Protein AF-A0A550D2B6-F1 (afdb_monomer)

Sequence (80 aa):
MGNKIVIASWGDPSAWRKVKYFGEQTDKEPVESISSLKLISEMFSDIEKFYIFVQDSLAQNLRYTKTLSRVPKMKNYTLV

Radius of gyration: 19.21 Å; Cα contacts (8 Å, |Δi|>4): 70; chains: 1; bounding box: 53×30×49 Å

pLDDT: mean 78.58, std 20.51, range [31.42, 96.94]

Nearest PDB structures (foldseek):
  8a9o-assembly1_A  TM=3.302E-01  e=9.769E+00  Acinetobacter baumannii

Secondary structure (DSSP, 8-state):
-PPEEEEEEE--GGG---EEE--S-TTSPPEEESSTHHHHHHH-TTEEEEEEEE-THHHHHHHHHHHHTTS---------

Solvent-accessible surface area (backbone atoms only — not comparable to full-atom values): 5368 Å² total; per-residue (Å²): 135,77,77,36,74,47,78,48,78,45,77,71,70,88,78,53,59,77,42,75,44,77,64,94,57,78,89,56,82,62,42,75,35,68,48,69,64,60,52,52,57,74,74,40,91,53,60,74,48,79,48,77,47,67,58,76,70,57,64,52,59,63,54,52,58,67,48,58,77,70,52,76,89,75,80,88,81,86,84,131

Structure (mmCIF, N/CA/C/O backbone):
data_AF-A0A550D2B6-F1
#
_entry.id   AF-A0A550D2B6-F1
#
loop_
_atom_site.group_PDB
_atom_site.id
_atom_site.type_symbol
_atom_site.label_atom_id
_atom_site.label_alt_id
_atom_site.label_comp_id
_atom_site.label_asym_id
_atom_site.label_entity_id
_atom_site.label_seq_id
_atom_site.pdbx_PDB_ins_code
_atom_site.Cartn_x
_atom_site.Cartn_y
_atom_site.Cartn_z
_atom_site.occupancy
_atom_site.B_iso_or_equiv
_atom_site.auth_seq_id
_atom_site.auth_comp_id
_atom_site.auth_asym_id
_atom_site.auth_atom_id
_atom_site.pdbx_PDB_model_num
ATOM 1 N N . MET A 1 1 ? -21.334 -0.712 11.917 1.00 55.94 1 MET A N 1
ATOM 2 C CA . MET A 1 1 ? -20.091 -0.227 11.280 1.00 55.94 1 MET A CA 1
ATOM 3 C C . MET A 1 1 ? -19.873 -1.098 10.060 1.00 55.94 1 MET A C 1
ATOM 5 O O . MET A 1 1 ? -19.942 -2.309 10.206 1.00 55.94 1 MET A O 1
ATOM 9 N N . GLY A 1 2 ? -19.801 -0.505 8.868 1.00 71.56 2 GLY A N 1
ATOM 10 C CA . GLY A 1 2 ? -19.657 -1.266 7.625 1.00 71.56 2 GLY A CA 1
ATOM 11 C C . GLY A 1 2 ? -18.193 -1.599 7.374 1.00 71.56 2 GLY A C 1
ATOM 12 O O . GLY A 1 2 ? -17.344 -0.731 7.565 1.00 71.56 2 GLY A O 1
ATOM 13 N N . ASN A 1 3 ? -17.913 -2.830 6.954 1.00 88.50 3 ASN A N 1
ATOM 14 C CA . ASN A 1 3 ? -16.570 -3.259 6.579 1.00 88.50 3 ASN A CA 1
ATOM 15 C C . ASN A 1 3 ? -16.011 -2.336 5.489 1.00 88.50 3 ASN A C 1
ATOM 17 O O . ASN A 1 3 ? -16.651 -2.126 4.455 1.00 88.50 3 ASN A O 1
ATOM 21 N N . LYS A 1 4 ? -14.823 -1.771 5.720 1.00 92.88 4 LYS A N 1
ATOM 22 C CA . LYS A 1 4 ? -14.162 -0.899 4.748 1.00 92.88 4 LYS A CA 1
ATOM 23 C C . LYS A 1 4 ? -13.310 -1.723 3.793 1.00 92.88 4 LYS A C 1
ATOM 25 O O . LYS A 1 4 ? -12.607 -2.650 4.193 1.00 92.88 4 LYS A O 1
ATOM 30 N N . ILE A 1 5 ? -13.328 -1.337 2.525 1.00 96.00 5 ILE A N 1
ATOM 31 C CA . ILE A 1 5 ? -12.418 -1.852 1.504 1.00 96.00 5 ILE A CA 1
ATOM 32 C C . ILE A 1 5 ? -11.511 -0.704 1.080 1.00 96.00 5 ILE A C 1
ATOM 34 O O . ILE A 1 5 ? -11.987 0.397 0.809 1.00 96.00 5 ILE A O 1
ATOM 38 N N . VAL A 1 6 ? -10.208 -0.969 1.005 1.00 96.06 6 VAL A N 1
ATOM 39 C CA . VAL A 1 6 ? -9.223 -0.007 0.506 1.00 96.06 6 VAL A CA 1
ATOM 40 C C . VAL A 1 6 ? -8.792 -0.420 -0.889 1.00 96.06 6 VAL A C 1
ATOM 42 O O . VAL A 1 6 ? -8.386 -1.559 -1.117 1.00 96.06 6 VAL A O 1
ATOM 45 N N . ILE A 1 7 ? -8.860 0.527 -1.817 1.00 96.69 7 ILE A N 1
ATOM 46 C CA . ILE A 1 7 ? -8.418 0.352 -3.194 1.00 96.69 7 ILE A CA 1
ATOM 47 C C . ILE A 1 7 ? -7.281 1.335 -3.453 1.00 96.69 7 ILE A C 1
ATOM 49 O O . ILE A 1 7 ? -7.438 2.533 -3.230 1.00 96.69 7 ILE A O 1
ATOM 53 N N . ALA A 1 8 ? -6.141 0.833 -3.924 1.00 95.31 8 ALA A N 1
ATOM 54 C CA . ALA A 1 8 ? -4.978 1.648 -4.250 1.00 95.31 8 ALA A CA 1
ATOM 55 C C . ALA A 1 8 ? -4.428 1.308 -5.636 1.00 95.31 8 ALA A C 1
ATOM 57 O O . ALA A 1 8 ? -4.480 0.161 -6.074 1.00 95.31 8 ALA A O 1
ATOM 58 N N . SER A 1 9 ? -3.863 2.312 -6.304 1.00 94.94 9 SER A N 1
ATOM 59 C CA . SER A 1 9 ? -3.070 2.141 -7.521 1.00 94.94 9 SER A CA 1
ATOM 60 C C . SER A 1 9 ? -1.598 2.333 -7.182 1.00 94.94 9 SER A C 1
ATOM 62 O O . SER A 1 9 ? -1.232 3.319 -6.539 1.00 94.94 9 SER A O 1
ATOM 64 N N . TRP A 1 10 ? -0.762 1.376 -7.571 1.00 93.94 10 TRP A N 1
ATOM 65 C CA . TRP A 1 10 ? 0.674 1.379 -7.329 1.00 93.94 10 TRP A CA 1
ATOM 66 C C . TRP A 1 10 ? 1.434 1.502 -8.654 1.00 93.94 10 TRP A C 1
ATOM 68 O O . TRP A 1 10 ? 1.248 0.709 -9.579 1.00 93.94 10 TRP A O 1
ATOM 78 N N . GLY A 1 11 ? 2.324 2.498 -8.718 1.00 89.44 11 GLY A N 1
ATOM 79 C CA . GLY A 1 11 ? 3.437 2.525 -9.671 1.00 89.44 11 GLY A CA 1
ATOM 80 C C . GLY A 1 11 ? 4.547 1.559 -9.241 1.00 89.44 11 GLY A C 1
ATOM 81 O O . GLY A 1 11 ? 4.276 0.606 -8.521 1.00 89.44 11 GLY A O 1
ATOM 82 N N . ASP A 1 12 ? 5.798 1.805 -9.640 1.00 90.25 12 ASP A N 1
ATOM 83 C CA . ASP A 1 12 ? 6.928 0.926 -9.296 1.00 90.25 12 ASP A CA 1
ATOM 84 C C . ASP A 1 12 ? 7.356 1.061 -7.822 1.00 90.25 12 ASP A C 1
ATOM 86 O O . ASP A 1 12 ? 7.980 2.070 -7.472 1.00 90.25 12 ASP A O 1
ATOM 90 N N . PRO A 1 13 ? 7.096 0.061 -6.952 1.00 90.31 13 PRO A N 1
ATOM 91 C CA . PRO A 1 13 ? 7.445 0.153 -5.540 1.00 90.31 13 PRO A CA 1
ATOM 92 C C . PRO A 1 13 ? 8.951 0.068 -5.284 1.00 90.31 13 PRO A C 1
ATOM 94 O O . PRO A 1 13 ? 9.412 0.473 -4.219 1.00 90.31 13 PRO A O 1
ATOM 97 N N . SER A 1 14 ? 9.735 -0.441 -6.243 1.00 87.06 14 SER A N 1
ATOM 98 C CA . SER A 1 14 ? 11.190 -0.573 -6.092 1.00 87.06 14 SER A CA 1
ATOM 99 C C . SER A 1 14 ? 11.908 0.778 -6.060 1.00 87.06 14 SER A C 1
ATOM 101 O O . SER A 1 14 ? 12.988 0.889 -5.482 1.00 87.06 14 SER A O 1
ATOM 103 N N . ALA A 1 15 ? 11.292 1.813 -6.636 1.00 87.88 15 ALA A N 1
ATOM 104 C CA . ALA A 1 15 ? 11.818 3.173 -6.652 1.00 87.88 15 ALA A CA 1
ATOM 105 C C . ALA A 1 15 ? 11.359 4.016 -5.448 1.00 87.88 15 ALA A C 1
ATOM 107 O O . ALA A 1 15 ? 11.771 5.172 -5.309 1.00 87.88 15 ALA A O 1
ATOM 108 N N . TRP A 1 16 ? 10.485 3.483 -4.588 1.00 93.81 16 TRP A N 1
ATOM 109 C CA . TRP A 1 16 ? 9.935 4.240 -3.469 1.00 93.81 16 TRP A CA 1
ATOM 110 C C . TRP A 1 16 ? 10.949 4.430 -2.351 1.00 93.81 16 TRP A C 1
ATOM 112 O O . TRP A 1 16 ? 11.845 3.619 -2.120 1.00 93.81 16 TRP A O 1
ATOM 122 N N . ARG A 1 17 ? 10.788 5.538 -1.631 1.00 95.69 17 ARG A N 1
ATOM 123 C CA . ARG A 1 17 ? 11.612 5.882 -0.476 1.00 95.69 17 ARG A CA 1
ATOM 124 C C . ARG A 1 17 ? 10.754 5.899 0.768 1.00 95.69 17 ARG A C 1
ATOM 126 O O . ARG A 1 17 ? 9.560 6.181 0.712 1.00 95.69 17 ARG A O 1
ATOM 133 N N . LYS A 1 18 ? 11.391 5.619 1.899 1.00 96.94 18 LYS A N 1
ATOM 134 C CA . LYS A 1 18 ? 10.750 5.756 3.198 1.00 96.94 18 LYS A CA 1
ATOM 135 C C . LYS A 1 18 ? 10.475 7.238 3.458 1.00 96.94 18 LYS A C 1
ATOM 137 O O . LYS A 1 18 ? 11.390 8.054 3.361 1.00 96.94 18 LYS A O 1
ATOM 142 N N . VAL A 1 19 ? 9.226 7.573 3.754 1.00 96.56 19 VAL A N 1
ATOM 143 C CA . VAL A 1 19 ? 8.780 8.933 4.071 1.00 96.56 19 VAL A CA 1
ATOM 144 C C . VAL A 1 19 ? 7.866 8.910 5.292 1.00 96.56 19 VAL A C 1
ATOM 146 O O . VAL A 1 19 ? 7.349 7.861 5.683 1.00 96.56 19 VAL A O 1
ATOM 149 N N . LYS A 1 20 ? 7.676 10.076 5.907 1.00 96.44 20 LYS A N 1
ATOM 150 C CA . LYS A 1 20 ? 6.716 10.265 6.995 1.00 96.44 20 LYS A CA 1
ATOM 151 C C . LYS A 1 20 ? 5.357 10.642 6.409 1.00 96.44 20 LYS A C 1
ATOM 153 O O . LYS A 1 20 ? 5.256 11.643 5.704 1.00 96.44 20 LYS A O 1
ATOM 158 N N . TYR A 1 21 ? 4.336 9.844 6.700 1.00 94.50 21 TYR A N 1
ATOM 159 C CA . TYR A 1 21 ? 2.951 10.119 6.336 1.00 94.50 21 TYR A CA 1
ATOM 160 C C . TYR A 1 21 ? 2.215 10.753 7.514 1.00 94.50 21 TYR A C 1
ATOM 162 O O . TYR A 1 21 ? 2.287 10.253 8.636 1.00 94.50 21 TYR A O 1
ATOM 170 N N . PHE A 1 22 ? 1.482 11.827 7.242 1.00 92.44 22 PHE A N 1
ATOM 171 C CA . PHE A 1 22 ? 0.681 12.545 8.228 1.00 92.44 22 PHE A CA 1
ATOM 172 C C . PHE A 1 22 ? -0.795 12.266 7.947 1.00 92.44 22 PHE A C 1
ATOM 174 O O . PHE A 1 22 ? -1.262 12.481 6.828 1.00 92.44 22 PHE A O 1
ATOM 181 N N . GLY A 1 23 ? -1.509 11.734 8.939 1.00 86.06 23 GLY A N 1
ATOM 182 C CA . GLY A 1 23 ? -2.964 11.617 8.876 1.00 86.06 23 GLY A CA 1
ATOM 183 C C . GLY A 1 23 ? -3.632 12.959 9.169 1.00 86.06 23 GLY A C 1
ATOM 184 O O . GLY A 1 23 ? -3.024 13.840 9.768 1.00 86.06 23 GLY A O 1
ATOM 185 N N . GLU A 1 24 ? -4.900 13.106 8.789 1.00 80.38 24 GLU A N 1
ATOM 186 C CA . 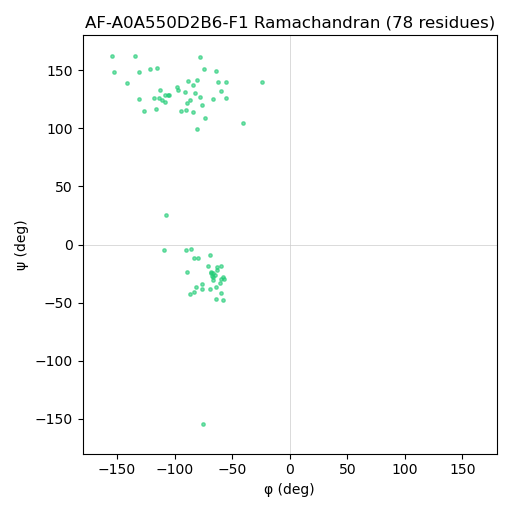GLU A 1 24 ? -5.682 14.321 9.087 1.00 80.38 24 GLU A CA 1
ATOM 187 C C . GLU A 1 24 ? -5.874 14.553 10.597 1.00 80.38 24 GLU A C 1
ATOM 189 O O . GLU A 1 24 ? -6.103 15.679 11.032 1.00 80.38 24 GLU A O 1
ATOM 194 N N . GLN A 1 25 ? -5.759 13.498 11.412 1.00 73.50 25 GLN A N 1
ATOM 195 C CA . GLN A 1 25 ? -5.783 13.598 12.870 1.00 73.50 25 GLN A CA 1
ATOM 196 C C . GLN A 1 25 ? -4.403 14.035 13.374 1.00 73.50 25 GLN A C 1
ATOM 198 O O . GLN A 1 25 ? -3.495 13.214 13.499 1.00 73.50 25 GLN A O 1
ATOM 203 N N . THR A 1 26 ? -4.272 15.329 13.668 1.00 60.88 26 THR A N 1
ATOM 204 C CA . THR A 1 26 ? -3.030 16.006 14.085 1.00 60.88 26 THR A CA 1
ATOM 205 C C . THR A 1 26 ? -2.403 15.465 15.370 1.00 60.88 26 THR A C 1
ATOM 207 O O . THR A 1 26 ? -1.218 15.686 15.593 1.00 60.88 26 THR A O 1
ATOM 210 N N . ASP A 1 27 ? -3.164 14.734 16.187 1.00 73.12 27 ASP A N 1
ATOM 211 C CA . ASP A 1 27 ? -2.707 14.218 17.486 1.00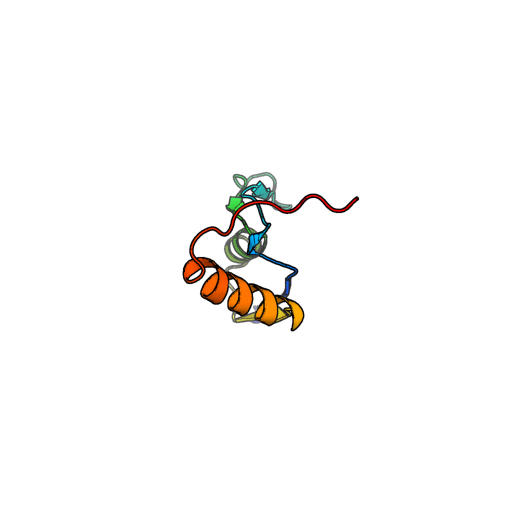 73.12 27 ASP A CA 1
ATOM 212 C C . ASP A 1 27 ? -1.970 12.872 17.387 1.00 73.12 27 ASP A C 1
ATOM 214 O O . ASP A 1 27 ? -1.490 12.346 18.392 1.00 73.12 27 ASP A O 1
ATOM 218 N N . LYS A 1 28 ? -1.894 12.275 16.191 1.00 79.12 28 LYS A N 1
ATOM 219 C CA . LYS A 1 28 ? -1.171 11.019 15.968 1.00 79.12 28 LYS A CA 1
ATOM 220 C C . LYS A 1 28 ? 0.217 11.293 15.405 1.00 79.12 28 LYS A C 1
ATOM 222 O O . LYS A 1 28 ? 0.376 12.062 14.459 1.00 79.12 28 LYS A O 1
ATOM 227 N N . GLU A 1 29 ? 1.207 10.599 15.961 1.00 88.31 29 GLU A N 1
ATOM 228 C CA . GLU A 1 29 ? 2.570 10.610 15.435 1.00 88.31 29 GLU A CA 1
ATOM 229 C C . GLU A 1 29 ? 2.582 10.199 13.950 1.00 88.31 29 GLU A C 1
ATOM 231 O O . GLU A 1 29 ? 1.851 9.284 13.549 1.00 88.31 29 GLU A O 1
ATOM 236 N N . PRO A 1 30 ? 3.403 10.853 13.112 1.00 91.88 30 PRO A N 1
ATOM 237 C CA . PRO A 1 30 ? 3.506 10.505 11.707 1.00 91.88 30 PRO A CA 1
ATOM 238 C C . PRO A 1 30 ? 4.029 9.083 11.512 1.00 91.88 30 PRO A C 1
ATOM 240 O O . PRO A 1 30 ? 4.983 8.638 12.153 1.00 91.88 30 PRO A O 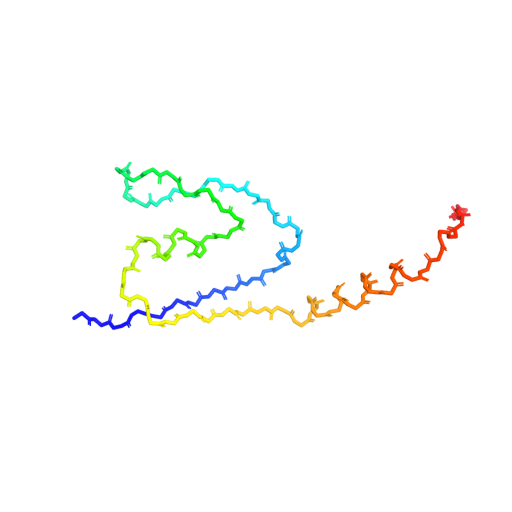1
ATOM 243 N N . VAL A 1 31 ? 3.447 8.393 10.536 1.00 93.88 31 VAL A N 1
ATOM 244 C CA . VAL A 1 31 ? 3.762 6.999 10.231 1.00 93.88 31 VAL A CA 1
ATOM 245 C C . VAL A 1 31 ? 4.89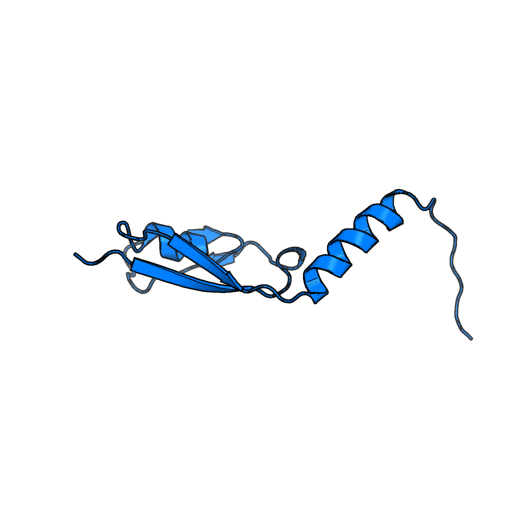0 6.945 9.212 1.00 93.88 31 VAL A C 1
ATOM 247 O O . VAL A 1 31 ? 4.738 7.375 8.068 1.00 93.88 31 VAL A O 1
ATOM 250 N N . GLU A 1 32 ? 6.039 6.405 9.609 1.00 96.44 32 GLU A N 1
ATOM 251 C CA . GLU A 1 32 ? 7.179 6.239 8.711 1.00 96.44 32 GLU A CA 1
ATOM 252 C C . GLU A 1 32 ? 7.044 4.948 7.885 1.00 96.44 32 GLU A C 1
ATOM 254 O O . GLU A 1 32 ? 7.093 3.838 8.416 1.00 96.44 32 GLU A O 1
ATOM 259 N N . SER A 1 33 ? 6.890 5.072 6.565 1.00 96.25 33 SER A N 1
ATOM 260 C CA . SER A 1 33 ? 6.634 3.932 5.676 1.00 96.25 33 SER A CA 1
ATOM 261 C C . SER A 1 33 ? 7.110 4.205 4.247 1.00 96.25 33 SER A C 1
ATOM 263 O O . SER A 1 33 ? 7.325 5.348 3.856 1.00 96.25 33 SER A O 1
ATOM 265 N N . ILE A 1 34 ? 7.268 3.146 3.449 1.00 96.38 34 ILE A N 1
ATOM 266 C CA . ILE A 1 34 ? 7.458 3.246 1.989 1.00 96.38 34 ILE A CA 1
ATOM 267 C C . ILE A 1 34 ? 6.125 3.376 1.233 1.00 96.38 34 ILE A C 1
ATOM 269 O O . ILE A 1 34 ? 6.121 3.623 0.034 1.00 96.38 34 ILE A O 1
ATOM 273 N N . SER A 1 35 ? 4.997 3.154 1.916 1.00 95.75 35 SER A N 1
ATOM 274 C CA . SER A 1 35 ? 3.655 3.153 1.332 1.00 95.75 35 SER A CA 1
ATOM 275 C C . SER A 1 35 ? 2.638 3.796 2.268 1.00 95.75 35 SER A C 1
ATOM 277 O O . SER A 1 35 ? 2.616 3.510 3.472 1.00 95.75 35 SER A O 1
ATOM 279 N N . SER A 1 36 ? 1.733 4.586 1.688 1.00 94.56 36 SER A N 1
ATOM 280 C CA . SER A 1 36 ? 0.601 5.212 2.377 1.00 94.56 36 SER A CA 1
ATOM 281 C C . SER A 1 36 ? -0.393 4.200 2.951 1.00 94.56 36 SER A C 1
ATOM 283 O O . SER A 1 36 ? -1.127 4.534 3.879 1.00 94.56 36 SER A O 1
ATOM 285 N N . LEU A 1 37 ? -0.391 2.947 2.472 1.00 95.00 37 LEU A N 1
ATOM 286 C CA . LEU A 1 37 ? -1.272 1.901 3.003 1.00 95.00 37 LEU A CA 1
ATOM 287 C C . LEU A 1 37 ? -1.047 1.646 4.496 1.00 95.00 37 LEU A C 1
ATOM 289 O O . LEU A 1 37 ? -1.994 1.302 5.199 1.00 95.00 37 LEU A O 1
ATOM 293 N N . LYS A 1 38 ? 0.179 1.854 4.994 1.00 94.19 38 LYS A N 1
ATOM 294 C CA . LYS A 1 38 ? 0.489 1.690 6.418 1.00 94.19 38 LYS A CA 1
ATOM 295 C C . LYS A 1 38 ? -0.271 2.707 7.272 1.00 94.19 38 LYS A C 1
ATOM 297 O O . LYS A 1 38 ? -0.937 2.300 8.219 1.00 94.19 38 LYS A O 1
ATOM 302 N N . LEU A 1 39 ? -0.260 3.985 6.882 1.00 94.06 39 LEU A N 1
ATOM 303 C CA . LEU A 1 39 ? -1.057 5.022 7.544 1.00 94.06 39 LEU A CA 1
ATOM 304 C C . LEU A 1 39 ? -2.551 4.663 7.506 1.00 94.06 39 LEU A C 1
ATOM 306 O O . LEU A 1 39 ? -3.214 4.687 8.537 1.00 94.06 39 LEU A O 1
ATOM 310 N N . ILE A 1 40 ? -3.067 4.261 6.341 1.00 93.25 40 ILE A N 1
ATOM 311 C CA . ILE A 1 40 ? -4.485 3.898 6.179 1.00 93.25 40 ILE A CA 1
ATOM 312 C C . ILE A 1 40 ? -4.872 2.733 7.107 1.00 93.25 40 ILE A C 1
ATOM 314 O O . ILE A 1 40 ? -5.919 2.788 7.748 1.00 93.25 40 ILE A O 1
ATOM 318 N N . SER A 1 41 ? -4.013 1.716 7.239 1.00 92.06 41 SER A N 1
ATOM 319 C CA . SER A 1 41 ? -4.246 0.577 8.140 1.00 92.06 41 SER A CA 1
ATOM 320 C C . SER A 1 41 ? -4.272 0.951 9.626 1.00 92.06 41 SER A C 1
ATOM 322 O O . SER A 1 41 ? -4.915 0.270 10.416 1.00 92.06 41 SER A O 1
ATOM 324 N N . GLU A 1 42 ? -3.596 2.034 10.013 1.00 91.25 42 GLU A N 1
ATOM 325 C CA . GLU A 1 42 ? -3.584 2.538 11.394 1.00 91.25 42 GLU A CA 1
ATOM 326 C C . GLU A 1 42 ? -4.724 3.531 11.663 1.00 91.25 42 GLU A C 1
ATOM 328 O O . GLU A 1 42 ? -5.152 3.707 12.806 1.00 91.25 42 GLU A O 1
ATOM 333 N N . MET A 1 43 ? -5.245 4.175 10.615 1.00 89.50 43 MET A N 1
ATOM 334 C CA . MET A 1 43 ? -6.391 5.080 10.711 1.00 89.50 43 MET A CA 1
ATOM 335 C C . MET A 1 43 ? -7.723 4.341 10.850 1.00 89.50 43 MET A C 1
ATOM 337 O O . MET A 1 43 ? -8.618 4.840 11.533 1.00 89.50 43 MET A O 1
ATOM 341 N N . PHE A 1 44 ? -7.865 3.170 10.228 1.00 89.81 44 PHE A N 1
ATOM 342 C CA . PHE A 1 44 ? -9.121 2.424 10.202 1.00 89.81 44 PHE A CA 1
ATOM 343 C C . PHE A 1 44 ? -8.918 0.989 10.687 1.00 89.81 44 PHE A C 1
ATOM 345 O O . PHE A 1 44 ? -8.262 0.185 10.030 1.00 89.81 44 PHE A O 1
ATOM 352 N N . SER A 1 45 ? -9.529 0.653 11.824 1.00 89.62 45 SER A N 1
ATOM 353 C CA . SER A 1 45 ? -9.481 -0.694 12.406 1.00 89.62 45 SER A CA 1
ATOM 354 C C . SER A 1 45 ? -10.452 -1.686 11.758 1.00 89.62 45 SER A C 1
ATOM 356 O O . SER A 1 45 ? -10.357 -2.883 12.008 1.00 89.62 45 SER A O 1
ATOM 358 N N . ASP A 1 46 ? -11.382 -1.209 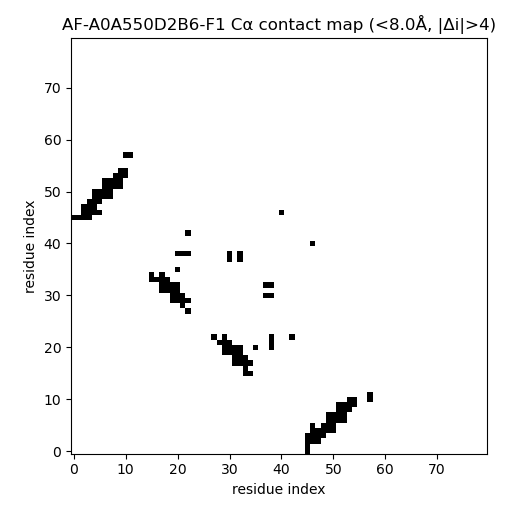10.930 1.00 93.94 46 ASP A N 1
ATOM 359 C CA . ASP A 1 46 ? -12.452 -1.981 10.291 1.00 93.94 46 ASP A CA 1
ATOM 360 C C . ASP A 1 46 ? -12.222 -2.205 8.784 1.00 93.94 46 ASP A C 1
ATOM 362 O O . ASP A 1 46 ? -13.175 -2.388 8.021 1.00 93.94 46 ASP A O 1
ATOM 366 N N . ILE A 1 47 ? -10.959 -2.182 8.337 1.00 94.56 47 ILE A N 1
ATOM 367 C CA . ILE A 1 47 ? 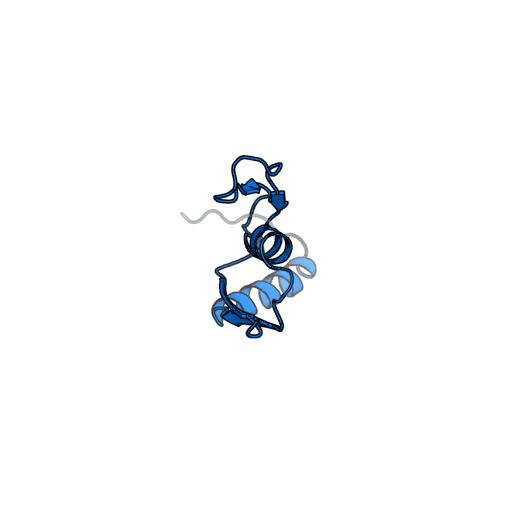-10.597 -2.563 6.965 1.00 94.56 47 ILE A CA 1
ATOM 368 C C . ILE A 1 47 ? -10.622 -4.086 6.839 1.00 94.56 47 ILE A C 1
ATOM 370 O O . ILE A 1 47 ? -9.848 -4.788 7.482 1.00 94.56 47 ILE A O 1
ATOM 374 N N . GLU A 1 48 ? -11.470 -4.595 5.950 1.00 95.62 48 GLU A N 1
ATOM 375 C CA . GLU A 1 48 ? -11.571 -6.025 5.648 1.00 95.62 48 GLU A CA 1
ATOM 376 C C . GLU A 1 48 ? -10.520 -6.463 4.623 1.00 95.62 48 GLU A C 1
ATOM 378 O O . GLU A 1 48 ? -9.940 -7.546 4.727 1.00 95.62 48 GLU A O 1
ATOM 383 N N . LYS A 1 49 ? -10.284 -5.636 3.597 1.00 94.75 49 LYS A N 1
ATOM 384 C CA . LYS A 1 49 ? -9.431 -6.012 2.466 1.00 94.75 49 LYS A CA 1
ATOM 385 C C . LYS A 1 49 ? -8.776 -4.815 1.786 1.00 94.75 49 LYS A C 1
ATOM 387 O O . LYS A 1 49 ? -9.364 -3.739 1.672 1.00 94.75 49 LYS A O 1
ATOM 392 N N . PHE A 1 50 ? -7.578 -5.068 1.262 1.00 95.62 50 PHE A N 1
ATOM 393 C CA . PHE A 1 50 ? -6.847 -4.185 0.361 1.00 95.62 50 PHE A CA 1
ATOM 394 C C . PHE A 1 50 ? -6.834 -4.777 -1.051 1.00 95.62 50 PHE A C 1
ATOM 396 O O . PHE A 1 50 ? -6.436 -5.927 -1.238 1.00 95.62 50 PHE A O 1
ATOM 403 N N . TYR A 1 51 ? -7.223 -3.979 -2.042 1.00 96.75 51 TYR A N 1
ATOM 404 C CA . TYR A 1 51 ? -7.023 -4.271 -3.459 1.00 96.75 51 TYR A CA 1
ATOM 405 C C . TYR A 1 51 ? -5.994 -3.300 -4.027 1.00 96.75 51 TYR A C 1
ATOM 407 O O . TYR A 1 51 ? -6.153 -2.083 -3.925 1.00 96.75 51 TYR A O 1
ATOM 415 N N . ILE A 1 52 ? -4.932 -3.843 -4.618 1.00 95.75 52 ILE A N 1
ATOM 416 C CA . ILE A 1 52 ? -3.837 -3.060 -5.186 1.00 95.75 52 ILE A CA 1
ATOM 417 C C . ILE A 1 52 ? -3.801 -3.313 -6.690 1.00 95.75 52 ILE A C 1
ATOM 419 O O . ILE A 1 52 ? -3.549 -4.432 -7.132 1.00 95.75 52 ILE A O 1
ATOM 423 N N . PHE A 1 53 ? -4.043 -2.262 -7.464 1.00 94.62 53 PHE A N 1
ATOM 424 C CA . PHE A 1 53 ? -3.881 -2.263 -8.909 1.00 94.62 53 PHE A CA 1
ATOM 425 C C . PHE A 1 53 ? -2.435 -1.919 -9.251 1.00 94.62 53 PHE A C 1
ATOM 427 O O . PHE A 1 53 ? -1.923 -0.878 -8.843 1.00 94.62 53 PHE A O 1
ATOM 434 N N . VAL A 1 54 ? -1.786 -2.798 -10.004 1.00 91.94 54 VAL A N 1
ATOM 435 C CA . VAL A 1 54 ? -0.415 -2.634 -10.497 1.00 91.94 54 VAL A CA 1
ATOM 436 C C . VAL A 1 54 ? -0.416 -2.701 -12.018 1.00 91.94 54 VAL A C 1
ATOM 438 O O . VAL A 1 54 ? -1.264 -3.364 -12.610 1.00 91.94 54 VAL A O 1
ATOM 441 N N . GLN A 1 55 ? 0.530 -2.013 -12.654 1.00 88.88 55 GLN A N 1
ATOM 442 C CA . GLN A 1 55 ? 0.714 -2.093 -14.103 1.00 88.88 55 GLN A CA 1
ATOM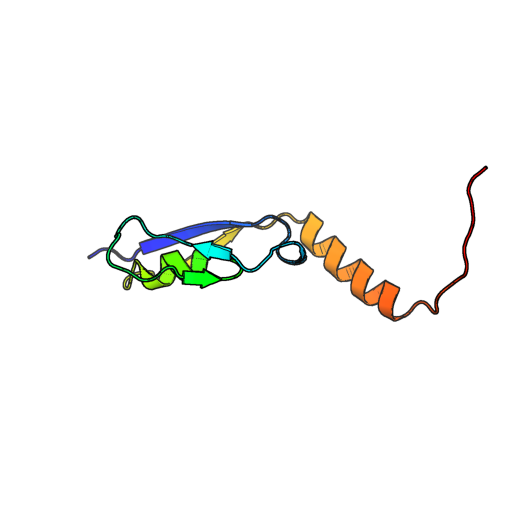 443 C C . GLN A 1 55 ? 1.506 -3.350 -14.488 1.00 88.88 55 GLN A C 1
ATOM 445 O O . GLN A 1 55 ? 2.498 -3.684 -13.839 1.00 88.88 55 GLN A O 1
ATOM 450 N N . ASP A 1 56 ? 1.137 -3.989 -15.600 1.00 87.38 56 ASP A N 1
ATOM 451 C CA . ASP A 1 56 ? 1.820 -5.185 -16.124 1.00 87.38 56 ASP A CA 1
ATOM 452 C C . ASP A 1 56 ? 3.313 -4.953 -16.417 1.00 87.38 56 ASP A C 1
ATOM 454 O O . ASP A 1 56 ? 4.132 -5.871 -16.316 1.00 87.38 56 ASP A O 1
ATOM 458 N N . SER A 1 57 ? 3.697 -3.714 -16.737 1.00 85.25 57 SER A N 1
ATOM 459 C CA . SER A 1 57 ? 5.091 -3.301 -16.956 1.00 85.25 57 SER A CA 1
ATOM 460 C C . SER A 1 57 ? 5.992 -3.588 -15.749 1.00 85.25 57 SER A C 1
ATOM 462 O O . SER A 1 57 ? 7.168 -3.918 -15.918 1.00 85.25 57 SER A O 1
ATOM 464 N N . LEU A 1 58 ? 5.445 -3.570 -14.530 1.00 82.44 58 LEU A N 1
ATOM 465 C CA . LEU A 1 58 ? 6.188 -3.886 -13.308 1.00 82.44 58 LEU A CA 1
ATOM 466 C C . LEU A 1 58 ? 6.626 -5.354 -13.255 1.00 82.44 58 LEU A C 1
ATOM 468 O O . LEU A 1 58 ? 7.701 -5.667 -12.739 1.00 82.44 58 LEU A O 1
ATOM 472 N N . ALA A 1 59 ? 5.852 -6.264 -13.853 1.00 69.94 59 ALA A N 1
ATOM 473 C CA . ALA A 1 59 ? 6.229 -7.672 -13.943 1.00 69.94 59 ALA A CA 1
ATOM 474 C C . ALA A 1 59 ? 7.460 -7.890 -14.845 1.00 69.94 59 ALA A C 1
ATOM 476 O O . ALA A 1 59 ? 8.187 -8.873 -14.674 1.00 69.94 59 ALA A O 1
ATOM 477 N N . GLN A 1 60 ? 7.731 -6.975 -15.784 1.00 63.38 60 GLN A N 1
ATOM 478 C CA . GLN A 1 60 ? 8.901 -7.052 -16.662 1.00 63.38 60 GLN A CA 1
ATOM 479 C C . GLN A 1 60 ? 10.194 -6.653 -15.929 1.00 63.38 60 GLN A C 1
ATOM 481 O O . GLN A 1 60 ? 11.211 -7.333 -16.091 1.00 63.38 60 GLN A O 1
ATOM 486 N N . ASN A 1 61 ? 10.153 -5.649 -15.042 1.00 58.81 61 ASN A N 1
ATOM 487 C CA . ASN A 1 61 ? 11.309 -5.228 -14.229 1.00 58.81 61 ASN A CA 1
ATOM 488 C C . ASN A 1 61 ? 11.838 -6.350 -13.309 1.00 58.81 61 ASN A C 1
ATOM 490 O O . ASN A 1 61 ? 13.051 -6.500 -13.121 1.00 58.81 61 ASN A O 1
ATOM 494 N N . LEU A 1 62 ? 10.954 -7.219 -12.807 1.00 54.16 62 LEU A N 1
ATOM 495 C CA . LEU A 1 62 ? 11.333 -8.393 -12.005 1.00 54.16 62 LEU A CA 1
ATOM 496 C C . LEU A 1 62 ? 12.085 -9.471 -12.813 1.00 54.16 62 LEU A C 1
ATOM 498 O O . LEU A 1 62 ? 12.854 -10.251 -12.245 1.00 54.16 62 LEU A O 1
ATOM 502 N N . ARG A 1 63 ? 11.899 -9.535 -14.141 1.00 50.56 63 ARG A N 1
ATOM 503 C CA . ARG A 1 63 ? 12.597 -10.503 -15.010 1.00 50.56 63 ARG A CA 1
ATOM 504 C C . ARG A 1 63 ? 14.011 -10.044 -15.376 1.00 50.56 63 ARG A C 1
ATOM 506 O O . ARG A 1 63 ? 14.928 -10.868 -15.418 1.00 50.56 63 ARG A O 1
ATOM 513 N N . TYR A 1 64 ? 14.222 -8.744 -15.580 1.00 49.50 64 TYR A N 1
ATOM 514 C CA . TYR A 1 64 ? 15.545 -8.204 -15.918 1.00 49.50 64 TYR A CA 1
ATOM 515 C C . TYR A 1 64 ? 16.537 -8.281 -14.751 1.00 49.50 64 TYR A C 1
ATOM 517 O O . TYR A 1 64 ? 17.690 -8.658 -14.955 1.00 49.50 64 TYR A O 1
ATOM 525 N N . THR A 1 65 ? 16.096 -8.041 -13.515 1.00 50.12 65 THR A N 1
ATOM 526 C CA . THR A 1 65 ? 16.950 -8.145 -12.312 1.00 50.12 65 THR A CA 1
ATOM 527 C C . THR A 1 65 ? 17.454 -9.572 -12.052 1.00 50.12 65 THR A C 1
ATOM 529 O O . THR A 1 65 ? 18.621 -9.774 -11.698 1.00 50.12 65 THR A O 1
ATOM 532 N N . LYS A 1 66 ? 16.629 -10.593 -12.322 1.00 47.72 66 LYS A N 1
ATOM 533 C CA . LYS A 1 66 ? 17.041 -12.012 -12.274 1.00 47.72 66 LYS A CA 1
ATOM 534 C C . LYS A 1 66 ? 18.046 -12.396 -13.363 1.00 47.72 66 LYS A C 1
ATOM 536 O O . LYS A 1 66 ? 18.819 -13.333 -13.181 1.00 47.72 66 LYS A O 1
ATOM 541 N N . THR A 1 67 ? 18.023 -11.693 -14.492 1.00 46.81 67 THR A N 1
ATOM 542 C CA . THR A 1 67 ? 18.904 -11.977 -15.631 1.00 46.81 67 THR A CA 1
ATOM 543 C C . THR A 1 67 ? 20.244 -11.259 -15.463 1.00 46.81 67 THR A C 1
ATOM 545 O O . THR A 1 67 ? 21.290 -11.878 -15.619 1.00 46.81 67 THR A O 1
ATOM 548 N N . LEU A 1 68 ? 20.238 -9.996 -15.022 1.00 47.75 68 LEU A N 1
ATOM 549 C CA . LEU A 1 68 ? 21.451 -9.201 -14.780 1.00 47.75 68 LEU A CA 1
ATOM 550 C C . LEU A 1 68 ? 22.309 -9.722 -13.615 1.00 47.75 68 LEU A C 1
ATOM 552 O O . LEU A 1 68 ? 23.526 -9.589 -13.658 1.00 47.75 68 LEU A O 1
ATOM 556 N N . SER A 1 69 ? 21.717 -10.384 -12.616 1.00 51.12 69 SER A N 1
ATOM 557 C CA . SER A 1 69 ? 22.474 -11.081 -11.557 1.00 51.12 69 SER A CA 1
ATOM 558 C 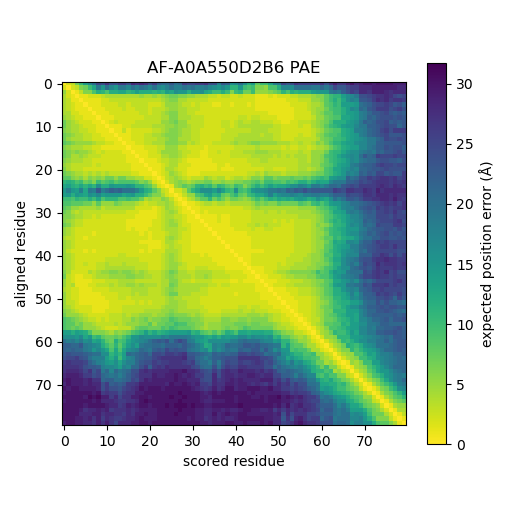C . SER A 1 69 ? 23.220 -12.333 -12.049 1.00 51.12 69 SER A C 1
ATOM 560 O O . SER A 1 69 ? 24.034 -12.885 -11.312 1.00 51.12 69 SER A O 1
ATOM 562 N N . ARG A 1 70 ? 22.978 -12.777 -13.291 1.00 49.56 70 ARG A N 1
ATOM 563 C CA . ARG A 1 70 ? 23.666 -13.912 -13.929 1.00 49.56 70 ARG A CA 1
ATOM 564 C C . ARG A 1 70 ? 24.618 -13.511 -15.054 1.00 49.56 70 ARG A C 1
ATOM 566 O O . ARG A 1 70 ? 25.301 -14.381 -15.585 1.00 49.56 70 ARG A O 1
ATOM 573 N N . VAL A 1 71 ? 24.685 -12.231 -15.421 1.00 47.16 71 VAL A N 1
ATOM 574 C CA . VAL A 1 71 ? 25.610 -11.763 -16.459 1.00 47.16 71 VAL A CA 1
ATOM 575 C C . VAL A 1 71 ? 26.890 -11.258 -15.781 1.00 47.16 71 VAL A C 1
ATOM 577 O O . VAL A 1 71 ? 26.831 -10.269 -15.047 1.00 47.16 71 VAL A O 1
ATOM 580 N N . PRO A 1 72 ? 28.058 -11.899 -15.987 1.00 45.72 72 PRO A N 1
ATOM 581 C CA . PRO A 1 72 ? 29.321 -11.328 -15.537 1.00 45.72 72 PRO A CA 1
ATOM 582 C C . PRO A 1 72 ? 29.515 -9.966 -16.211 1.00 45.72 72 PRO A C 1
ATOM 584 O O . PRO A 1 72 ? 29.310 -9.842 -17.417 1.00 45.72 72 PRO A O 1
ATOM 587 N N . LYS A 1 73 ? 29.880 -8.945 -15.418 1.00 49.56 73 LYS A N 1
ATOM 588 C CA . LYS A 1 73 ? 30.136 -7.563 -15.861 1.00 49.56 73 LYS A CA 1
ATOM 589 C C . LYS A 1 73 ? 30.893 -7.552 -17.196 1.00 49.56 73 LYS A C 1
ATOM 591 O O . LYS A 1 73 ? 32.100 -7.791 -17.212 1.00 49.56 73 LYS A O 1
ATOM 596 N N . MET A 1 74 ? 30.208 -7.246 -18.297 1.00 44.00 74 MET A N 1
ATOM 597 C CA . MET A 1 74 ? 30.875 -6.953 -19.562 1.00 44.00 74 MET A CA 1
ATOM 598 C C . MET A 1 74 ? 31.146 -5.456 -19.665 1.00 44.00 74 MET A C 1
ATOM 600 O O . MET A 1 74 ? 30.306 -4.618 -19.344 1.00 44.00 74 MET A O 1
ATOM 604 N N . LYS A 1 75 ? 32.398 -5.172 -20.023 1.00 41.88 75 LYS A N 1
ATOM 605 C CA . LYS A 1 75 ? 33.029 -3.859 -20.094 1.00 41.88 75 LYS A CA 1
ATOM 606 C C . LYS A 1 75 ? 32.364 -2.973 -21.156 1.00 41.88 75 LYS A C 1
ATOM 608 O O . LYS A 1 75 ? 31.879 -3.464 -22.167 1.00 41.88 75 LYS A O 1
ATOM 613 N N . ASN A 1 76 ? 32.402 -1.676 -20.859 1.00 48.03 76 ASN A N 1
ATOM 614 C CA . ASN A 1 76 ? 32.015 -0.494 -21.631 1.00 48.03 76 ASN A CA 1
ATOM 615 C C . ASN A 1 76 ? 32.010 -0.629 -23.162 1.00 48.03 76 ASN A C 1
ATOM 617 O O . ASN A 1 76 ? 33.002 -1.063 -23.744 1.00 48.03 76 ASN A O 1
ATOM 621 N N . TYR A 1 77 ? 30.990 -0.038 -23.788 1.00 38.41 77 TYR A N 1
ATOM 622 C CA . TYR A 1 77 ? 31.112 0.543 -25.123 1.00 38.41 77 TYR A CA 1
ATOM 623 C C . TYR A 1 77 ? 30.536 1.961 -25.124 1.00 38.41 77 TYR A C 1
ATOM 625 O O . TYR A 1 77 ? 29.398 2.184 -24.716 1.00 38.41 77 TYR A O 1
ATOM 633 N N . THR A 1 78 ? 31.364 2.906 -25.564 1.00 35.69 78 THR A N 1
ATOM 634 C CA . THR A 1 78 ? 30.991 4.275 -25.927 1.00 35.69 78 THR A CA 1
ATOM 635 C C . THR A 1 78 ? 30.359 4.233 -27.316 1.00 35.69 78 THR A C 1
ATOM 637 O O . THR A 1 78 ? 30.960 3.679 -28.236 1.00 35.69 78 THR A O 1
ATOM 640 N N . LEU A 1 79 ? 29.160 4.794 -27.467 1.00 31.42 79 LEU A N 1
ATOM 641 C CA . LEU A 1 79 ? 28.589 5.092 -28.781 1.00 31.42 79 LEU A CA 1
ATOM 642 C C . LEU A 1 79 ? 29.166 6.427 -29.270 1.00 31.42 79 LEU A C 1
ATOM 644 O O . LEU A 1 79 ? 29.223 7.383 -28.496 1.00 31.42 79 LEU A O 1
ATOM 648 N N . VAL A 1 80 ? 29.651 6.404 -30.513 1.00 39.59 80 VAL A N 1
ATOM 649 C CA . VAL A 1 80 ? 30.250 7.517 -31.271 1.00 39.59 80 VAL A CA 1
ATOM 650 C C . VAL A 1 80 ? 29.255 8.657 -31.446 1.00 39.59 80 VAL A C 1
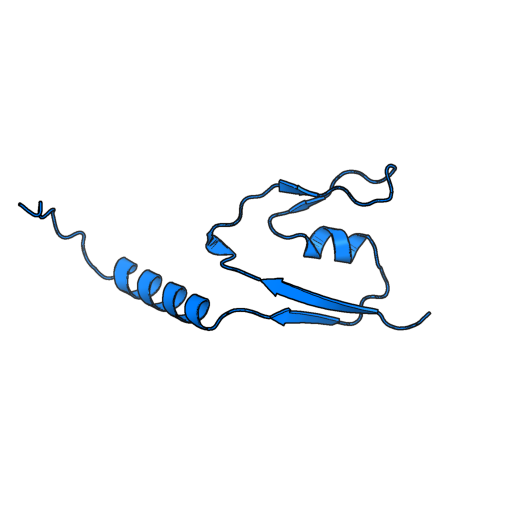ATOM 652 O O . VAL A 1 80 ? 28.075 8.345 -31.724 1.00 39.59 80 VAL A O 1
#

Foldseek 3Di:
DDQDEAEEEDEQLVPFDWDWADDPPNVDGTDTDSDCVVVVCVVDVRHPYYHYHYDPVNVVVVVVVVVVVPDDDDDDDDDD

Mean predicted aligned error: 11.41 Å